Protein AF-A0A7L3MST8-F1 (afdb_monomer_lite)

Organism: NCBI:txid2585811

pLDDT: mean 76.34, std 22.89, range [28.06, 96.81]

Structure (mmCIF, N/CA/C/O backbone):
data_AF-A0A7L3MST8-F1
#
_entry.id   AF-A0A7L3MST8-F1
#
loop_
_atom_site.group_PDB
_atom_site.id
_atom_site.type_symbol
_atom_site.label_atom_id
_atom_site.label_alt_id
_atom_site.label_comp_id
_atom_site.label_asym_id
_atom_site.label_entity_id
_atom_site.label_seq_id
_atom_site.pdbx_PDB_ins_code
_atom_site.Cartn_x
_atom_site.Cartn_y
_atom_site.Cartn_z
_atom_site.occupancy
_atom_site.B_iso_or_equiv
_atom_site.auth_seq_id
_atom_site.auth_comp_id
_atom_site.auth_asym_id
_atom_site.auth_atom_id
_atom_site.pdbx_PDB_model_num
ATOM 1 N N . MET A 1 1 ? -6.046 -41.200 9.189 1.00 34.59 1 MET A N 1
ATOM 2 C CA . MET A 1 1 ? -7.489 -41.522 9.255 1.00 34.59 1 MET A CA 1
ATOM 3 C C . MET A 1 1 ? -8.234 -40.296 8.733 1.00 34.59 1 MET A C 1
ATOM 5 O O . MET A 1 1 ? -8.554 -39.418 9.510 1.00 34.59 1 MET A O 1
ATOM 9 N N . SER A 1 2 ? -8.209 -39.983 7.437 1.00 32.88 2 SER A N 1
ATOM 10 C CA . SER A 1 2 ? -8.877 -40.636 6.295 1.00 32.88 2 SER A CA 1
ATOM 11 C C . SER A 1 2 ? -10.387 -40.736 6.460 1.00 32.88 2 SER A C 1
ATOM 13 O O . SER A 1 2 ? -10.855 -41.737 6.981 1.00 32.88 2 SER A O 1
ATOM 15 N N . LEU A 1 3 ? -11.118 -39.753 5.928 1.00 33.91 3 LEU A N 1
ATOM 16 C CA . LEU A 1 3 ? -12.427 -39.974 5.316 1.00 33.91 3 LEU A CA 1
ATOM 17 C C . LEU A 1 3 ? -12.522 -39.117 4.048 1.00 33.91 3 LEU A C 1
ATOM 19 O O . LEU A 1 3 ? -12.806 -37.924 4.075 1.00 33.91 3 LEU A O 1
ATOM 23 N N . TRP A 1 4 ? -12.191 -39.768 2.935 1.00 29.06 4 TRP A N 1
ATOM 24 C CA . TRP A 1 4 ? -12.524 -39.358 1.580 1.00 29.06 4 TRP A CA 1
ATOM 25 C C . TRP A 1 4 ? -14.029 -39.532 1.361 1.00 29.06 4 TRP A C 1
ATOM 27 O O . TRP A 1 4 ? -14.579 -40.583 1.686 1.00 29.06 4 TRP A O 1
ATOM 37 N N . VAL A 1 5 ? -14.678 -38.544 0.748 1.00 42.34 5 VAL A N 1
ATOM 38 C CA . VAL A 1 5 ? -16.014 -38.714 0.171 1.00 42.34 5 VAL A CA 1
ATOM 39 C C . VAL A 1 5 ? -15.853 -38.861 -1.338 1.00 42.34 5 VAL A C 1
ATOM 41 O O . VAL A 1 5 ? -15.545 -37.911 -2.051 1.00 42.34 5 VAL A O 1
ATOM 44 N N . SER A 1 6 ? -16.039 -40.091 -1.806 1.00 34.06 6 SER A N 1
ATOM 45 C CA . SER A 1 6 ? -16.172 -40.470 -3.212 1.00 34.06 6 SER A CA 1
ATOM 46 C C . SER A 1 6 ? -17.649 -40.668 -3.545 1.00 34.06 6 SER A C 1
ATOM 48 O O . SER A 1 6 ? -18.337 -41.345 -2.791 1.00 34.06 6 SER A O 1
ATOM 50 N N . ARG A 1 7 ? -18.121 -40.136 -4.678 1.00 35.06 7 ARG A N 1
ATOM 51 C CA . ARG A 1 7 ? -19.298 -40.560 -5.481 1.00 35.06 7 ARG A CA 1
ATOM 52 C C . ARG A 1 7 ? -19.352 -39.606 -6.689 1.00 35.06 7 ARG A C 1
ATOM 54 O O . ARG A 1 7 ? -19.190 -38.415 -6.494 1.00 35.06 7 ARG A O 1
ATOM 61 N N . LEU A 1 8 ? -19.569 -39.981 -7.945 1.00 35.28 8 LEU A N 1
ATOM 62 C CA . LEU A 1 8 ? -20.004 -41.217 -8.588 1.00 35.28 8 LEU A CA 1
ATOM 63 C C . LEU A 1 8 ? -19.564 -41.133 -10.057 1.00 35.28 8 LEU A C 1
ATOM 65 O O . LEU A 1 8 ? -19.901 -40.167 -10.739 1.00 35.28 8 LEU A O 1
ATOM 69 N N . GLY A 1 9 ? -18.876 -42.161 -10.551 1.00 28.06 9 GLY A N 1
ATOM 70 C CA . GLY A 1 9 ? -18.800 -42.426 -11.984 1.00 28.06 9 GLY A CA 1
ATOM 71 C C . GLY A 1 9 ? -20.143 -42.958 -12.485 1.00 28.06 9 GLY A C 1
ATOM 72 O O . GLY A 1 9 ? -20.787 -43.759 -11.804 1.00 28.06 9 GLY A O 1
ATOM 73 N N . ARG A 1 10 ? -20.567 -42.525 -13.676 1.00 34.16 10 ARG A N 1
ATOM 74 C CA . ARG A 1 10 ? -21.565 -43.253 -14.466 1.00 34.16 10 ARG A CA 1
ATOM 75 C C . ARG A 1 10 ? -20.862 -44.019 -15.571 1.00 34.16 10 ARG A C 1
ATOM 77 O O . ARG A 1 10 ? -20.015 -43.485 -16.280 1.00 34.16 10 ARG A O 1
ATOM 84 N N . ALA A 1 11 ? -21.229 -45.290 -15.619 1.00 32.72 11 ALA A N 1
ATOM 85 C CA . ALA A 1 11 ? -20.726 -46.325 -16.487 1.00 32.72 11 ALA A CA 1
ATOM 86 C C . ALA A 1 11 ? -21.117 -46.121 -17.957 1.00 32.72 11 ALA A C 1
ATOM 88 O O . ALA A 1 11 ? -22.117 -45.484 -18.286 1.00 32.72 11 ALA A O 1
ATOM 89 N N . ALA A 1 12 ? -20.287 -46.730 -18.796 1.00 34.59 12 ALA A N 1
ATOM 90 C CA . ALA A 1 12 ? -20.419 -46.915 -20.228 1.00 34.59 12 ALA A CA 1
ATOM 91 C C . ALA A 1 12 ? -21.554 -47.876 -20.621 1.00 34.59 12 ALA A C 1
ATOM 93 O O . ALA A 1 12 ? -21.888 -48.772 -19.849 1.00 34.59 12 ALA A O 1
ATOM 94 N N . ALA A 1 13 ? -22.035 -47.748 -21.864 1.00 34.72 13 ALA A N 1
ATOM 95 C CA . ALA A 1 13 ? -22.485 -48.839 -22.747 1.00 34.72 13 ALA A CA 1
ATOM 96 C C . ALA A 1 13 ? -22.617 -48.291 -24.204 1.00 34.72 13 ALA A C 1
ATOM 98 O O . ALA A 1 13 ? -22.564 -47.075 -24.375 1.00 34.72 13 ALA A O 1
ATOM 99 N N . PRO A 1 14 ? -22.736 -49.115 -25.267 1.00 42.81 14 PRO A N 1
ATOM 100 C CA . PRO A 1 14 ? -21.585 -49.615 -26.023 1.00 42.81 14 PRO A CA 1
ATOM 101 C C . PRO A 1 14 ? -21.661 -49.394 -27.558 1.00 42.81 14 PRO A C 1
ATOM 103 O O . PRO A 1 14 ? -22.712 -49.126 -28.122 1.00 42.81 14 PRO A O 1
ATOM 106 N N . TRP A 1 15 ? -20.493 -49.537 -28.195 1.00 31.75 15 TRP A N 1
ATOM 107 C CA . TRP A 1 15 ? -20.176 -50.127 -29.511 1.00 31.75 15 TRP A CA 1
ATOM 108 C C . TRP A 1 15 ? -21.178 -50.014 -30.679 1.00 31.75 15 TRP A C 1
ATOM 110 O O . TRP A 1 15 ? -22.228 -50.647 -30.696 1.00 31.75 15 TRP A O 1
ATOM 120 N N . GLY A 1 16 ? -20.709 -49.376 -31.755 1.00 29.92 16 GLY A N 1
ATOM 121 C CA . GLY A 1 16 ? -21.172 -49.571 -33.130 1.00 29.92 16 GLY A CA 1
ATOM 122 C C . GLY A 1 16 ? -20.071 -49.132 -34.097 1.00 29.92 16 GLY A C 1
ATOM 123 O O . GLY A 1 16 ? -19.777 -47.947 -34.204 1.00 29.92 16 GLY A O 1
ATOM 124 N N . GLN A 1 17 ? -19.408 -50.095 -34.735 1.00 33.72 17 GLN A N 1
ATOM 125 C CA . GLN A 1 17 ? -18.382 -49.901 -35.765 1.00 33.72 17 GLN A CA 1
ATOM 126 C C . GLN A 1 17 ? -18.990 -50.254 -37.138 1.00 33.72 17 GLN A C 1
ATOM 128 O O . GLN A 1 17 ? -19.973 -50.990 -37.173 1.00 33.72 17 GLN A O 1
ATOM 133 N N . TRP A 1 18 ? -18.321 -49.828 -38.224 1.00 29.97 18 TRP A N 1
ATOM 134 C CA . TRP A 1 18 ? -18.654 -49.923 -39.670 1.00 29.97 18 TRP A CA 1
ATOM 135 C C . TRP A 1 18 ? -19.343 -48.645 -40.184 1.00 29.97 18 TRP A C 1
ATOM 137 O O . TRP A 1 18 ? -20.221 -48.117 -39.524 1.00 29.97 18 TRP A O 1
ATOM 147 N N . GLY A 1 19 ? -19.006 -48.033 -41.319 1.00 29.31 19 GLY A N 1
ATOM 148 C CA . GLY A 1 19 ? -18.145 -48.379 -42.445 1.00 29.31 19 GLY A CA 1
ATOM 149 C C . GLY A 1 19 ? -18.035 -47.161 -43.384 1.00 29.31 19 GLY A C 1
ATOM 150 O O . GLY A 1 19 ? -18.631 -46.115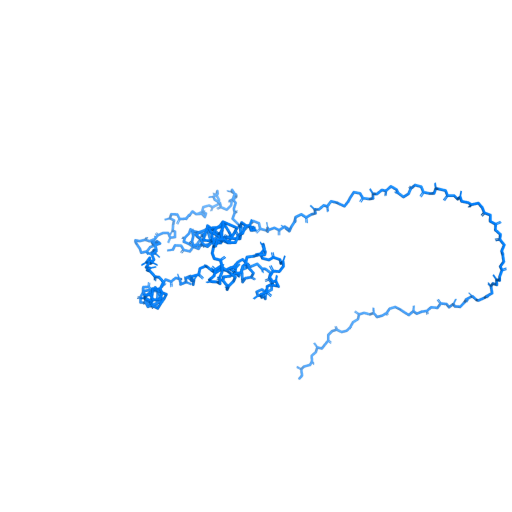 -43.146 1.00 29.31 19 GLY A O 1
ATOM 151 N N . SER A 1 20 ? -17.219 -47.296 -44.422 1.00 33.97 20 SER A N 1
ATOM 152 C CA . SER A 1 20 ? -16.764 -46.276 -45.374 1.00 33.97 20 SER A CA 1
ATOM 153 C C . SER A 1 20 ? -17.825 -45.615 -46.276 1.00 33.97 20 SER A C 1
ATOM 155 O O . SER A 1 20 ? -18.814 -46.245 -46.635 1.00 33.97 20 SER A O 1
ATOM 157 N N . SER A 1 21 ? -17.423 -44.456 -46.828 1.00 31.62 21 SER A N 1
ATOM 158 C CA . SER A 1 21 ? -17.682 -43.917 -48.186 1.00 31.62 21 SER A CA 1
ATOM 159 C C . SER A 1 21 ? -18.796 -42.876 -48.413 1.00 31.62 21 SER A C 1
ATOM 161 O O . SER A 1 21 ? -19.960 -43.099 -48.112 1.00 31.62 21 SER A O 1
ATOM 163 N N . GLY A 1 22 ? -18.410 -41.785 -49.094 1.00 28.62 22 GLY A N 1
ATOM 164 C CA . GLY A 1 22 ? -19.230 -41.129 -50.125 1.00 28.62 22 GLY A CA 1
ATOM 165 C C . GLY A 1 22 ? -19.850 -39.764 -49.781 1.00 28.62 22 GLY A C 1
ATOM 166 O O . GLY A 1 22 ? -20.258 -39.571 -48.646 1.00 28.62 22 GLY A O 1
ATOM 167 N N . PRO A 1 23 ? -19.909 -38.801 -50.730 1.00 45.59 23 PRO A N 1
ATOM 168 C CA . PRO A 1 23 ? -19.970 -37.363 -50.451 1.00 45.59 23 PRO A CA 1
ATOM 169 C C . PRO A 1 23 ? -21.388 -36.781 -50.553 1.00 45.59 23 PRO A C 1
ATOM 171 O O . PRO A 1 23 ? -22.190 -37.235 -51.365 1.00 45.59 23 PRO A O 1
ATOM 174 N N . GLY A 1 24 ? -21.680 -35.701 -49.825 1.00 29.06 24 GLY A N 1
ATOM 175 C CA . GLY A 1 24 ? -22.869 -34.905 -50.133 1.00 29.06 24 GLY A CA 1
ATOM 176 C C . GLY A 1 24 ? -23.330 -33.945 -49.046 1.00 29.06 24 GLY A C 1
ATOM 177 O O . GLY A 1 24 ? -23.644 -34.352 -47.935 1.00 29.06 24 GLY A O 1
ATOM 178 N N . SER A 1 25 ? -23.464 -32.685 -49.455 1.00 33.94 25 SER A N 1
ATOM 179 C CA . SER A 1 25 ? -24.346 -31.664 -48.882 1.00 33.94 25 SER A CA 1
ATOM 180 C C . SER A 1 25 ? -23.913 -31.016 -47.568 1.00 33.94 25 SER A C 1
ATOM 182 O O . SER A 1 25 ? -24.303 -31.389 -46.465 1.00 33.94 25 SER A O 1
ATOM 184 N N . ALA A 1 26 ? -23.171 -29.922 -47.746 1.00 38.72 26 ALA A N 1
ATOM 185 C CA . ALA A 1 26 ? -23.027 -28.846 -46.782 1.00 38.72 26 ALA A CA 1
ATOM 186 C C . ALA A 1 26 ? -24.407 -28.298 -46.372 1.00 38.72 26 ALA A C 1
ATOM 188 O O . ALA A 1 26 ? -25.033 -27.534 -47.105 1.00 38.72 26 ALA A O 1
ATOM 189 N N . ALA A 1 27 ? -24.861 -28.662 -45.175 1.00 38.72 27 ALA A N 1
ATOM 190 C CA . ALA A 1 27 ? -25.854 -27.889 -44.448 1.00 38.72 27 ALA A CA 1
ATOM 191 C C . ALA A 1 27 ? -25.104 -26.827 -43.632 1.00 38.72 27 ALA A C 1
ATOM 193 O O . ALA A 1 27 ? -24.487 -27.126 -42.609 1.00 38.72 27 ALA A O 1
ATOM 194 N N . LEU A 1 28 ? -25.128 -25.584 -44.118 1.00 39.56 28 LEU A N 1
ATOM 195 C CA . LEU A 1 28 ? -24.734 -24.387 -43.374 1.00 39.56 28 LEU A CA 1
ATOM 196 C C . LEU A 1 28 ? -25.706 -24.192 -42.201 1.00 39.56 28 LEU A C 1
ATOM 198 O O . LEU A 1 28 ? -26.656 -23.417 -42.271 1.00 39.56 28 LEU A O 1
ATOM 202 N N . GLY A 1 29 ? -25.480 -24.928 -41.115 1.00 35.50 29 GLY A N 1
ATOM 203 C CA . GLY A 1 29 ? -26.054 -24.614 -39.817 1.00 35.50 29 GLY A CA 1
ATOM 204 C C . GLY A 1 29 ? -25.347 -23.380 -39.277 1.00 35.50 29 GLY A C 1
ATOM 205 O O . GLY A 1 29 ? -24.223 -23.472 -38.789 1.00 35.50 29 GLY A O 1
ATOM 206 N N . SER A 1 30 ? -25.984 -22.218 -39.398 1.00 38.84 30 SER A N 1
ATOM 207 C CA . SER A 1 30 ? -25.549 -20.989 -38.744 1.00 38.84 30 SER A CA 1
ATOM 208 C C . SER A 1 30 ? -25.565 -21.202 -37.229 1.00 38.84 30 SER A C 1
ATOM 2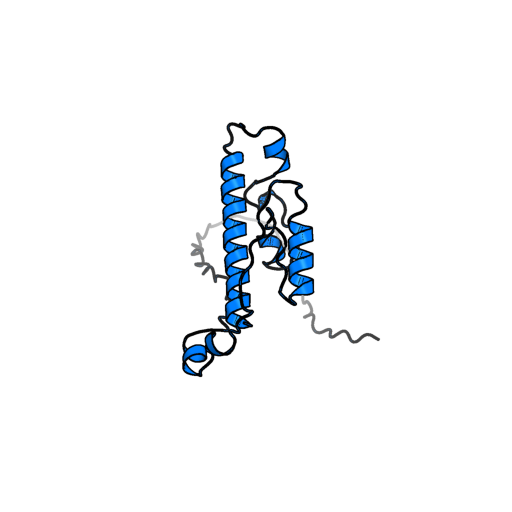10 O O . SER A 1 30 ? -26.602 -21.063 -36.577 1.00 38.84 30 SER A O 1
ATOM 212 N N . VAL A 1 31 ? -24.415 -21.572 -36.666 1.00 46.47 31 VAL A N 1
ATOM 213 C CA . VAL A 1 31 ? -24.186 -21.542 -35.224 1.00 46.47 31 VAL A CA 1
ATOM 214 C C . VAL A 1 31 ? -24.223 -20.072 -34.826 1.00 46.47 31 VAL A C 1
ATOM 216 O O . VAL A 1 31 ? -23.259 -19.338 -35.035 1.00 46.47 31 VAL A O 1
ATOM 219 N N . LEU A 1 32 ? -25.370 -19.620 -34.319 1.00 48.81 32 LEU A N 1
ATOM 220 C CA . LEU A 1 32 ? -25.483 -18.310 -33.693 1.00 48.81 32 LEU A CA 1
ATOM 221 C C . LEU A 1 32 ? -24.427 -18.251 -32.579 1.00 48.81 32 LEU A C 1
ATOM 223 O O . LEU A 1 32 ? -24.423 -19.139 -31.719 1.00 48.81 32 LEU A O 1
ATOM 227 N N . PRO A 1 33 ? -23.509 -17.268 -32.583 1.00 50.12 33 PRO A N 1
ATOM 228 C CA . PRO A 1 33 ? -22.524 -17.151 -31.525 1.00 50.12 33 PRO A CA 1
ATOM 229 C C . PRO A 1 33 ? -23.284 -16.862 -30.234 1.00 50.12 33 PRO A C 1
ATOM 231 O O . PRO A 1 33 ? -23.859 -15.788 -30.063 1.00 50.12 33 PRO A O 1
ATOM 234 N N . GLY A 1 34 ? -23.340 -17.861 -29.351 1.00 49.16 34 GLY A N 1
ATOM 235 C CA . GLY A 1 34 ? -23.928 -17.713 -28.030 1.00 49.16 34 GLY A CA 1
ATOM 236 C C . GLY A 1 34 ? -23.270 -16.524 -27.349 1.00 49.16 34 GLY A C 1
ATOM 237 O O . GLY A 1 34 ? -22.062 -16.541 -27.108 1.00 49.16 34 GLY A O 1
ATOM 238 N N . ALA A 1 35 ? -24.056 -15.479 -27.093 1.00 55.66 35 ALA A N 1
ATOM 239 C CA . ALA A 1 35 ? -23.621 -14.317 -26.344 1.00 55.66 35 ALA A CA 1
ATOM 240 C C . ALA A 1 35 ? -23.129 -14.803 -24.977 1.00 55.66 35 ALA A C 1
ATOM 242 O O . ALA A 1 35 ? -23.911 -15.159 -24.095 1.00 55.66 35 ALA A O 1
ATOM 243 N N . ARG A 1 36 ? -21.807 -14.890 -24.828 1.00 52.59 36 ARG A N 1
ATOM 244 C CA . ARG A 1 36 ? -21.168 -15.201 -23.558 1.00 52.59 36 ARG A CA 1
ATOM 245 C C . ARG A 1 36 ? -21.321 -13.948 -22.715 1.00 52.59 36 ARG A C 1
ATOM 247 O O . ARG A 1 36 ? -20.601 -12.973 -22.908 1.00 52.59 36 ARG A O 1
ATOM 254 N N . ILE A 1 37 ? -22.308 -13.947 -21.825 1.00 58.41 37 ILE A N 1
ATOM 255 C CA . ILE A 1 37 ? -22.387 -12.931 -20.783 1.00 58.41 37 ILE A CA 1
ATOM 256 C C . ILE A 1 37 ? -21.102 -13.093 -19.975 1.00 58.41 37 ILE A C 1
ATOM 258 O O . ILE A 1 37 ? -20.905 -14.104 -19.300 1.00 58.41 37 ILE A O 1
ATOM 262 N N . HIS A 1 38 ? -20.191 -12.133 -20.112 1.00 51.28 38 HIS A N 1
ATOM 263 C CA . HIS A 1 38 ? -19.058 -12.000 -19.214 1.00 51.28 38 HIS A CA 1
ATOM 264 C C . HIS A 1 38 ? -19.634 -11.636 -17.848 1.00 51.28 38 HIS A C 1
ATOM 266 O O . HIS A 1 38 ? -19.840 -10.466 -17.539 1.00 51.28 38 HIS A O 1
ATOM 272 N N . THR A 1 39 ? -19.963 -12.646 -17.047 1.00 49.69 39 THR A N 1
ATOM 273 C CA . THR A 1 39 ? -20.244 -12.449 -15.631 1.00 49.69 39 THR A CA 1
ATOM 274 C C . THR A 1 39 ? -18.926 -12.004 -15.009 1.00 49.69 39 THR A C 1
ATOM 276 O O . THR A 1 39 ? -17.994 -12.802 -14.886 1.00 49.69 39 THR A O 1
ATOM 279 N N . SER A 1 40 ? -18.805 -10.713 -14.697 1.00 56.31 40 SER A N 1
ATOM 280 C CA . SER A 1 40 ? -17.744 -10.215 -13.822 1.00 56.31 40 SER A CA 1
ATOM 281 C C . SER A 1 40 ? -17.715 -11.066 -12.553 1.00 56.31 40 SER A C 1
ATOM 283 O O . SER A 1 40 ? -18.767 -11.545 -12.127 1.00 56.31 40 SER A O 1
ATOM 285 N N . SER A 1 41 ? -16.547 -11.258 -11.936 1.00 50.84 41 SER A N 1
ATOM 286 C CA . SER A 1 41 ? -16.485 -11.912 -10.626 1.00 50.84 41 SER A CA 1
ATOM 287 C C . SER A 1 41 ? -17.449 -11.198 -9.678 1.00 50.84 41 SER A C 1
ATOM 289 O O . SER A 1 41 ? -17.264 -10.007 -9.421 1.00 50.84 41 SER A O 1
ATOM 291 N N . GLU A 1 42 ? -18.489 -11.885 -9.202 1.00 54.00 42 GLU A N 1
ATOM 292 C CA . GLU A 1 42 ? -19.385 -11.334 -8.188 1.00 54.00 42 GLU A CA 1
ATOM 293 C C . GLU A 1 42 ? -18.572 -11.092 -6.915 1.00 54.00 42 GLU A C 1
ATOM 295 O O . GLU A 1 42 ? -18.340 -11.995 -6.111 1.00 54.00 42 GLU A O 1
ATOM 300 N N . GLN A 1 43 ? -18.102 -9.861 -6.723 1.00 59.66 43 GLN A N 1
ATOM 301 C CA . GLN A 1 43 ? -17.667 -9.430 -5.408 1.00 59.66 43 GLN A CA 1
ATOM 302 C C . GLN A 1 43 ? -18.925 -9.239 -4.567 1.00 59.66 43 GLN A C 1
ATOM 304 O O . GLN A 1 43 ? -19.719 -8.323 -4.786 1.00 59.66 43 GLN A O 1
ATOM 309 N N . ARG A 1 44 ? -19.135 -10.148 -3.614 1.00 63.41 44 ARG A N 1
ATOM 310 C CA . ARG A 1 44 ? -20.241 -10.064 -2.664 1.00 63.41 44 ARG A CA 1
ATOM 311 C C . ARG A 1 44 ? -20.030 -8.841 -1.771 1.00 63.41 44 ARG A C 1
ATOM 313 O O . ARG A 1 44 ? -19.247 -8.899 -0.827 1.00 63.41 44 ARG A O 1
ATOM 320 N N . LEU A 1 45 ? -20.735 -7.748 -2.065 1.00 69.38 45 LEU A N 1
ATOM 321 C CA . LEU A 1 45 ? -20.773 -6.548 -1.226 1.00 69.38 45 LEU A CA 1
ATOM 322 C C . LEU A 1 45 ? -21.273 -6.923 0.175 1.00 69.38 45 LEU A C 1
ATOM 324 O O . LEU A 1 45 ? -22.454 -7.210 0.366 1.00 69.38 45 LEU A O 1
ATOM 328 N N . GLN A 1 46 ? -20.359 -6.959 1.147 1.00 78.75 46 GLN A N 1
ATOM 329 C CA . GLN A 1 46 ? -20.706 -7.217 2.548 1.00 78.75 46 GLN A CA 1
ATOM 330 C C . GLN A 1 46 ? -21.255 -5.965 3.233 1.00 78.75 46 GLN A C 1
ATOM 332 O O . GLN A 1 46 ? -22.160 -6.059 4.057 1.00 78.75 46 GLN A O 1
ATOM 337 N N . TYR A 1 47 ? -20.751 -4.793 2.846 1.00 84.81 47 TYR A N 1
ATOM 338 C CA . TYR A 1 47 ? 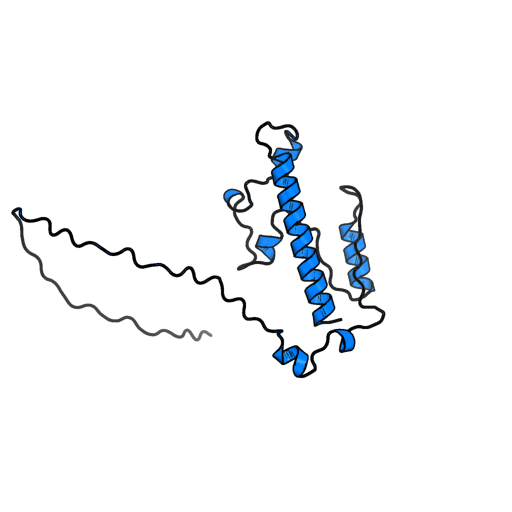-21.222 -3.503 3.326 1.00 84.81 47 TYR A CA 1
ATOM 339 C C . TYR A 1 47 ? -21.961 -2.758 2.210 1.00 84.81 47 TYR A C 1
ATOM 341 O O . TYR A 1 47 ? -21.519 -2.719 1.063 1.00 84.81 47 TYR A O 1
ATOM 349 N N . GLY A 1 48 ? -23.101 -2.162 2.549 1.00 87.81 48 GLY A N 1
ATOM 350 C CA . GLY A 1 48 ? -23.956 -1.441 1.612 1.00 87.81 48 GLY A CA 1
ATOM 351 C C . GLY A 1 48 ? -24.980 -0.575 2.339 1.00 87.81 48 GLY A C 1
ATOM 352 O O . GLY A 1 48 ? -24.938 -0.431 3.561 1.00 87.81 48 GLY A O 1
ATOM 353 N N . TRP A 1 49 ? -25.934 -0.014 1.594 1.00 87.75 49 TRP A N 1
ATOM 354 C CA . TRP A 1 49 ? -26.918 0.924 2.148 1.00 87.75 49 TRP A CA 1
ATOM 355 C C . TRP A 1 49 ? -27.731 0.335 3.312 1.00 87.75 49 TRP A C 1
ATOM 357 O O . TRP A 1 49 ? -27.953 1.012 4.312 1.00 87.75 49 TRP A O 1
ATOM 367 N N . LEU A 1 50 ? -28.109 -0.945 3.227 1.00 87.81 50 LEU A N 1
ATOM 368 C CA . LEU A 1 50 ? -28.836 -1.627 4.302 1.00 87.81 50 LEU A CA 1
ATOM 369 C C . LEU A 1 50 ? -28.005 -1.732 5.588 1.00 87.81 50 LEU A C 1
ATOM 371 O O . LEU A 1 50 ? -28.519 -1.414 6.654 1.00 87.81 50 LEU A O 1
ATOM 375 N N . ALA A 1 51 ? -26.726 -2.112 5.501 1.00 88.44 51 ALA A N 1
ATOM 376 C CA . ALA A 1 51 ? -25.837 -2.182 6.666 1.00 88.44 51 ALA A CA 1
ATOM 377 C C . ALA A 1 51 ? -25.672 -0.802 7.329 1.00 88.44 51 ALA A C 1
ATOM 379 O O . ALA A 1 51 ? -25.776 -0.671 8.551 1.00 88.44 51 ALA A O 1
ATOM 380 N N . TYR A 1 52 ? -25.529 0.247 6.512 1.00 88.88 52 TYR A N 1
ATOM 381 C CA . TYR A 1 52 ? -25.470 1.628 6.987 1.00 88.88 52 TYR A CA 1
ATOM 382 C C . TYR A 1 52 ? -26.758 2.062 7.707 1.00 88.88 52 TYR A C 1
ATOM 384 O O . TYR A 1 52 ? -26.701 2.622 8.806 1.00 88.88 52 TYR A O 1
ATOM 392 N N . MET A 1 53 ? -27.925 1.771 7.120 1.00 90.31 53 MET A N 1
ATOM 393 C CA . MET A 1 53 ? -29.235 2.082 7.707 1.00 90.31 53 MET A CA 1
ATOM 394 C C . MET A 1 53 ? -29.498 1.305 9.000 1.00 90.31 53 MET A C 1
ATOM 396 O O . MET A 1 53 ? -30.049 1.865 9.946 1.00 90.31 53 MET A O 1
ATOM 400 N N . LEU A 1 54 ? -29.043 0.051 9.076 1.00 89.75 54 LEU A N 1
ATOM 401 C CA . LEU A 1 54 ? -29.102 -0.787 10.280 1.00 89.75 54 LEU A CA 1
ATOM 402 C C . LEU A 1 54 ? -28.105 -0.351 11.369 1.00 89.75 54 LEU A C 1
ATOM 404 O O . LEU A 1 54 ? -28.075 -0.921 12.458 1.00 89.75 54 LEU A O 1
ATOM 408 N N . GLY A 1 55 ? -27.327 0.705 11.117 1.00 87.19 55 GLY A N 1
ATOM 409 C CA . GLY A 1 55 ? -26.535 1.387 12.130 1.00 87.19 55 GLY A CA 1
ATOM 410 C C . GLY A 1 55 ? -25.070 0.970 12.183 1.00 87.19 55 GLY A C 1
ATOM 411 O O . GLY A 1 55 ? -24.380 1.390 13.122 1.00 87.19 55 GLY A O 1
ATOM 412 N N . GLU A 1 56 ? -24.577 0.207 11.205 1.00 86.12 56 GLU A N 1
ATOM 413 C CA . GLU A 1 56 ? -23.145 0.005 11.013 1.00 86.12 56 GLU A CA 1
ATOM 414 C C . GLU A 1 56 ? -22.533 1.295 10.451 1.00 86.12 56 GLU A C 1
ATOM 416 O O . GLU A 1 56 ? -22.617 1.600 9.264 1.00 86.12 56 GLU A O 1
ATOM 421 N N . ARG A 1 57 ? -21.961 2.108 11.344 1.00 86.50 57 ARG A N 1
ATOM 422 C CA . ARG A 1 57 ? -21.304 3.373 11.003 1.00 86.50 57 ARG A CA 1
ATOM 423 C C . ARG A 1 57 ? -19.836 3.290 11.376 1.00 86.50 57 ARG A C 1
ATOM 425 O O . ARG A 1 57 ? -19.524 2.945 12.515 1.00 86.50 57 ARG A O 1
ATOM 432 N N . ALA A 1 58 ? -18.959 3.703 10.464 1.00 84.12 58 ALA A N 1
ATOM 433 C CA . ALA A 1 58 ? -17.522 3.756 10.723 1.00 84.12 58 ALA A CA 1
ATOM 434 C C . ALA A 1 58 ? -17.198 4.609 11.965 1.00 84.12 58 ALA A C 1
ATOM 436 O O . ALA A 1 58 ? -16.365 4.229 12.780 1.00 84.12 58 ALA A O 1
ATOM 437 N N . SER A 1 59 ? -17.940 5.702 12.193 1.00 85.19 59 SER A N 1
ATOM 438 C CA . SER A 1 59 ? -17.759 6.592 13.352 1.00 85.19 59 SER A CA 1
ATOM 439 C C . SER A 1 59 ? -17.890 5.905 14.716 1.00 85.19 59 SER A C 1
ATOM 441 O O . SER A 1 59 ? -17.395 6.438 15.697 1.00 85.19 59 SER A O 1
ATOM 443 N N . LYS A 1 60 ? -18.570 4.752 14.802 1.00 89.25 60 LYS A N 1
ATOM 444 C CA . LYS A 1 60 ? -18.672 3.973 16.048 1.00 89.25 60 LYS A CA 1
ATOM 445 C C . LYS A 1 60 ? -17.409 3.159 16.342 1.00 89.25 60 LYS A C 1
ATOM 447 O O . LYS A 1 60 ? -17.199 2.786 17.488 1.00 89.25 60 LYS A O 1
ATOM 452 N N . LYS A 1 61 ? -16.632 2.839 15.304 1.00 88.56 61 LYS A N 1
ATOM 453 C CA . LYS A 1 61 ? -15.415 2.021 15.377 1.00 88.56 61 LYS A CA 1
ATOM 454 C C . LYS A 1 61 ? -14.158 2.891 15.494 1.00 88.56 61 LYS A C 1
ATOM 456 O O . LYS A 1 61 ? -13.180 2.465 16.090 1.00 88.56 61 LYS A O 1
ATOM 461 N N . PHE A 1 62 ? -14.211 4.122 14.979 1.00 90.62 62 PHE A N 1
ATOM 462 C CA . PHE A 1 62 ? -13.115 5.085 15.073 1.00 90.62 62 PHE A CA 1
ATOM 463 C C . PHE A 1 62 ? -12.754 5.443 16.519 1.00 90.62 62 PHE A C 1
ATOM 465 O O . PHE A 1 62 ? -13.605 5.821 17.324 1.00 90.62 62 PHE A O 1
ATOM 472 N N . THR A 1 63 ? -11.456 5.410 16.799 1.00 90.38 63 THR A N 1
ATOM 473 C CA . THR A 1 63 ? -10.829 5.884 18.034 1.00 90.38 63 THR A CA 1
ATOM 474 C C . THR A 1 63 ? -9.829 7.002 17.720 1.00 90.38 63 THR A C 1
ATOM 476 O O . THR A 1 63 ? -9.558 7.309 16.559 1.00 90.38 63 THR A O 1
ATOM 479 N N . GLU A 1 64 ? -9.234 7.619 18.744 1.00 89.50 64 GLU A N 1
ATOM 480 C CA . GLU A 1 64 ? -8.184 8.633 18.551 1.00 89.50 64 GLU A CA 1
ATOM 481 C C . GLU A 1 64 ? -6.919 8.066 17.870 1.00 89.50 64 GLU A C 1
ATOM 483 O O . GLU A 1 64 ? -6.160 8.800 17.228 1.00 89.50 64 GLU A O 1
ATOM 488 N N . TYR A 1 65 ? -6.707 6.752 17.974 1.00 90.69 65 TYR A N 1
ATOM 489 C CA . TYR A 1 65 ? -5.542 6.046 17.434 1.00 90.69 65 TYR A CA 1
ATOM 490 C C . TYR A 1 65 ? -5.753 5.508 16.013 1.00 90.69 65 TYR A C 1
ATOM 492 O O . TYR A 1 65 ? -4.803 5.047 15.382 1.00 90.69 65 TYR A O 1
ATOM 500 N N . SER A 1 66 ? -6.971 5.622 15.485 1.00 92.31 66 SER A N 1
ATOM 501 C CA . SER A 1 66 ? -7.363 5.206 14.138 1.00 92.31 66 SER A CA 1
ATOM 502 C C . SER A 1 66 ? -6.820 6.181 13.086 1.00 92.31 66 SER A C 1
ATOM 504 O O . SER A 1 66 ? -7.545 7.014 12.536 1.00 92.31 66 SER A O 1
ATOM 506 N N . LYS A 1 67 ? -5.510 6.122 12.831 1.00 93.75 67 LYS A N 1
ATOM 507 C CA . LYS A 1 67 ? -4.795 7.010 11.902 1.00 93.75 67 LYS A CA 1
ATOM 508 C C . LYS A 1 67 ? -4.002 6.203 10.884 1.00 93.75 67 LYS A C 1
ATOM 510 O O . LYS A 1 67 ? -3.465 5.148 11.193 1.00 93.75 67 LYS A O 1
ATOM 515 N N . VAL A 1 68 ? -3.882 6.722 9.668 1.00 94.50 68 VAL A N 1
ATOM 516 C CA . VAL A 1 68 ? -3.005 6.134 8.650 1.00 94.50 68 VAL A CA 1
ATOM 517 C C . VAL A 1 68 ? -1.638 6.803 8.745 1.00 94.50 68 VAL A C 1
ATOM 519 O O . VAL A 1 68 ? -1.536 8.024 8.637 1.00 94.50 68 VAL A O 1
ATOM 522 N N . PHE A 1 69 ? -0.589 6.005 8.936 1.00 95.00 69 PHE A N 1
ATOM 523 C CA . PHE A 1 69 ? 0.794 6.474 8.909 1.00 95.00 69 PHE A CA 1
ATOM 524 C C . PHE A 1 69 ? 1.469 6.030 7.614 1.00 95.00 69 PHE A C 1
ATOM 526 O O . PHE A 1 69 ? 1.596 4.834 7.355 1.00 95.00 69 PHE A O 1
ATOM 533 N N . THR A 1 70 ? 1.955 6.993 6.833 1.00 95.19 70 THR A N 1
ATOM 534 C CA . THR A 1 70 ? 2.760 6.728 5.636 1.00 95.19 70 THR A CA 1
ATOM 535 C C . THR A 1 70 ? 4.223 7.005 5.951 1.00 95.19 70 THR A C 1
ATOM 537 O O . THR A 1 70 ? 4.578 8.114 6.348 1.00 95.19 70 THR A O 1
ATOM 540 N N . VAL A 1 71 ? 5.079 5.996 5.789 1.00 94.31 71 VAL A N 1
ATOM 541 C CA . VAL A 1 71 ? 6.524 6.124 6.011 1.00 94.31 71 VAL A CA 1
ATOM 542 C C . VAL A 1 71 ? 7.224 6.258 4.665 1.00 94.31 71 VAL A C 1
ATOM 544 O O . VAL A 1 71 ? 7.411 5.278 3.946 1.00 94.31 71 VAL A O 1
ATOM 547 N N . GLU A 1 72 ? 7.632 7.481 4.348 1.00 93.31 72 GLU A N 1
ATOM 548 C CA . GLU A 1 72 ? 8.362 7.808 3.124 1.00 93.31 72 GLU A CA 1
ATOM 549 C C . GLU A 1 72 ? 9.881 7.786 3.340 1.00 93.31 72 GLU A C 1
ATOM 551 O O . GLU A 1 72 ? 10.386 8.004 4.443 1.00 93.31 72 GLU A O 1
ATOM 556 N N . GLY A 1 73 ? 10.629 7.514 2.271 1.00 92.12 73 GLY A N 1
ATOM 557 C CA . GLY A 1 73 ? 12.089 7.506 2.310 1.00 92.12 73 GLY A CA 1
ATOM 558 C C . GLY A 1 73 ? 12.724 7.063 0.997 1.00 92.12 73 GLY A C 1
ATOM 559 O O . GLY A 1 73 ? 12.083 6.410 0.172 1.00 92.12 73 GLY A O 1
ATOM 560 N N . ASN A 1 74 ? 14.003 7.401 0.818 1.00 92.75 74 ASN A N 1
ATOM 561 C CA . ASN A 1 74 ? 14.761 7.013 -0.370 1.00 92.75 74 ASN A CA 1
ATOM 562 C C . ASN A 1 74 ? 14.949 5.482 -0.450 1.00 92.75 74 ASN A C 1
ATOM 564 O O . ASN A 1 74 ? 14.742 4.738 0.521 1.00 92.75 74 ASN A O 1
ATOM 568 N N . LEU A 1 75 ? 15.351 4.999 -1.627 1.00 87.19 75 LEU A N 1
ATOM 569 C CA . LEU A 1 75 ? 15.690 3.598 -1.834 1.00 87.19 75 LEU A CA 1
ATOM 570 C C . LEU A 1 75 ? 16.804 3.186 -0.856 1.00 87.19 75 LEU A C 1
ATOM 572 O O . LEU A 1 75 ? 17.754 3.931 -0.620 1.00 87.19 75 LEU A O 1
ATOM 576 N N . SER A 1 76 ? 16.660 2.009 -0.248 1.00 86.06 76 SER A N 1
ATOM 577 C CA . SER A 1 76 ? 17.604 1.450 0.735 1.00 86.06 76 SER A CA 1
ATOM 578 C C . SER A 1 76 ? 17.742 2.197 2.074 1.00 86.06 76 SER A C 1
ATOM 580 O O . SER A 1 76 ? 18.568 1.807 2.893 1.00 86.06 76 SER A O 1
ATOM 582 N N . SER A 1 77 ? 16.891 3.181 2.395 1.00 91.38 77 SER A N 1
ATOM 583 C CA . SER A 1 77 ? 16.907 3.859 3.710 1.00 91.38 77 SER A CA 1
ATOM 584 C C . SER A 1 77 ? 16.333 3.028 4.875 1.00 91.38 77 SER A C 1
ATOM 586 O O . SER A 1 77 ? 16.223 3.518 5.994 1.00 91.38 77 SER A O 1
ATOM 588 N N . GLY A 1 78 ? 15.922 1.776 4.641 1.00 90.88 78 GLY A N 1
ATOM 589 C CA . GLY A 1 78 ? 15.374 0.904 5.689 1.00 90.88 78 GLY A CA 1
ATOM 590 C C . GLY A 1 78 ? 13.950 1.251 6.147 1.00 90.88 78 GLY A C 1
ATOM 591 O O . GLY A 1 78 ? 13.500 0.732 7.170 1.00 90.88 78 GLY A O 1
ATOM 592 N N . LYS A 1 79 ? 13.223 2.075 5.379 1.00 94.12 79 LYS A N 1
ATOM 593 C CA . LYS A 1 79 ? 11.868 2.567 5.690 1.00 94.12 79 LYS A CA 1
ATOM 594 C C . LYS A 1 79 ? 10.862 1.466 6.053 1.00 94.12 79 LYS A C 1
ATOM 596 O O . LYS A 1 79 ? 10.134 1.607 7.030 1.00 94.12 79 LYS A O 1
ATOM 601 N N . GLY A 1 80 ? 10.897 0.326 5.357 1.00 92.25 80 GLY A N 1
ATOM 602 C CA . GLY A 1 80 ? 10.011 -0.809 5.648 1.00 92.25 80 GLY A CA 1
ATOM 603 C C . GLY A 1 80 ? 10.213 -1.396 7.051 1.00 92.25 80 GLY A C 1
ATOM 604 O O . GLY A 1 80 ? 9.245 -1.673 7.750 1.00 92.25 80 GLY A O 1
ATOM 605 N N . LYS A 1 81 ? 11.465 -1.494 7.525 1.00 94.44 81 LYS A N 1
ATOM 606 C CA . LYS A 1 81 ? 11.763 -1.988 8.883 1.00 94.44 81 LYS A CA 1
ATOM 607 C C . LYS A 1 81 ? 11.278 -1.018 9.959 1.00 94.44 81 LYS A C 1
ATOM 609 O O . LYS A 1 81 ? 10.861 -1.449 11.030 1.00 94.44 81 LYS A O 1
ATOM 614 N N . LEU A 1 82 ? 11.360 0.287 9.696 1.00 95.00 82 LEU A N 1
ATOM 615 C CA . LEU A 1 82 ? 10.834 1.307 10.602 1.00 95.00 82 LEU A CA 1
ATOM 616 C C . LEU A 1 82 ? 9.304 1.230 10.672 1.00 95.00 82 LEU A C 1
ATOM 618 O O . LEU A 1 82 ? 8.757 1.177 11.769 1.00 95.00 82 LEU A O 1
ATOM 622 N N . ALA A 1 83 ? 8.636 1.162 9.519 1.00 95.44 83 ALA A N 1
ATOM 623 C CA . ALA A 1 83 ? 7.184 1.039 9.430 1.00 95.44 83 ALA A CA 1
ATOM 624 C C . ALA A 1 83 ? 6.666 -0.213 10.155 1.00 95.44 83 ALA A C 1
ATOM 626 O O . ALA A 1 83 ? 5.718 -0.120 10.931 1.00 95.44 83 ALA A O 1
ATOM 627 N N . GLN A 1 84 ? 7.343 -1.353 9.991 1.00 95.94 84 GLN A N 1
ATOM 628 C CA . GLN A 1 84 ? 7.007 -2.583 10.707 1.00 95.94 84 GLN A CA 1
ATOM 629 C C . GLN A 1 84 ? 7.110 -2.407 12.230 1.00 95.94 84 GLN A C 1
ATOM 631 O O . GLN A 1 84 ? 6.176 -2.736 12.954 1.00 95.94 84 GLN A O 1
ATOM 636 N N . LYS A 1 85 ? 8.205 -1.819 12.729 1.00 96.81 85 LYS A N 1
ATOM 637 C CA . LYS A 1 85 ? 8.380 -1.566 14.170 1.00 96.81 85 LYS A CA 1
ATOM 638 C C . LYS A 1 85 ? 7.333 -0.607 14.736 1.00 96.81 85 LYS A C 1
ATOM 640 O O . LYS A 1 85 ? 6.932 -0.761 15.885 1.00 96.81 85 LYS A O 1
ATOM 645 N N . ILE A 1 86 ? 6.930 0.406 13.967 1.00 95.56 86 ILE A N 1
ATOM 646 C CA . ILE A 1 86 ? 5.871 1.342 14.370 1.00 95.56 86 ILE A CA 1
ATOM 647 C C . ILE A 1 86 ? 4.542 0.594 14.479 1.00 95.56 86 ILE A C 1
ATOM 649 O O . ILE A 1 86 ? 3.870 0.711 15.500 1.00 95.56 86 ILE A O 1
ATOM 653 N N . ALA A 1 87 ? 4.206 -0.215 13.473 1.00 95.38 87 ALA A N 1
ATOM 654 C CA . ALA A 1 87 ? 2.987 -1.012 13.466 1.00 95.38 87 ALA A CA 1
ATOM 655 C C . ALA A 1 87 ? 2.935 -1.994 14.648 1.00 95.38 87 ALA A C 1
ATOM 657 O O . ALA A 1 87 ? 1.941 -2.030 15.365 1.00 95.38 87 ALA A O 1
ATOM 658 N N . GLU A 1 88 ? 4.029 -2.708 14.926 1.00 96.31 88 GLU A N 1
ATOM 659 C CA . GLU A 1 88 ? 4.130 -3.630 16.067 1.00 96.31 88 GLU A CA 1
ATOM 660 C C . GLU A 1 88 ? 3.980 -2.912 17.417 1.00 96.31 88 GLU A C 1
ATOM 662 O O . GLU A 1 88 ? 3.277 -3.396 18.300 1.00 96.31 88 GLU A O 1
ATOM 667 N N . LYS A 1 89 ? 4.603 -1.738 17.584 1.00 96.56 89 LYS A N 1
ATOM 668 C CA . LYS A 1 89 ? 4.527 -0.970 18.838 1.00 96.56 89 LYS A CA 1
ATOM 669 C C . LYS A 1 89 ? 3.164 -0.332 19.083 1.00 96.56 89 LYS A C 1
ATOM 671 O O . LYS A 1 89 ? 2.766 -0.205 20.236 1.00 96.56 89 LYS A O 1
ATOM 676 N N . LEU A 1 90 ? 2.489 0.110 18.024 1.00 94.31 90 LEU A N 1
ATOM 677 C CA . LEU A 1 90 ? 1.181 0.763 18.108 1.00 94.31 90 LEU A CA 1
ATOM 678 C C . LEU A 1 90 ? 0.012 -0.223 17.957 1.00 94.31 90 LEU A C 1
ATOM 680 O O . LEU A 1 90 ? -1.137 0.189 18.065 1.00 94.31 90 LEU A O 1
ATOM 684 N N . GLY A 1 91 ? 0.285 -1.509 17.709 1.00 93.62 91 GLY A N 1
ATOM 685 C CA . GLY A 1 91 ? -0.746 -2.527 17.488 1.00 93.62 91 GLY A CA 1
ATOM 686 C C . GLY A 1 91 ? -1.533 -2.328 16.189 1.00 93.62 91 GLY A C 1
ATOM 687 O O . GLY A 1 91 ? -2.702 -2.690 16.116 1.00 93.62 91 GLY A O 1
ATOM 688 N N . MET A 1 92 ? -0.913 -1.727 15.173 1.00 94.44 92 MET A N 1
ATOM 689 C CA . MET A 1 92 ? -1.555 -1.384 13.904 1.00 94.44 92 MET A CA 1
ATOM 690 C C . MET A 1 92 ? -1.283 -2.443 12.838 1.00 94.44 92 MET A C 1
ATOM 692 O O . MET A 1 92 ? -0.270 -3.145 12.872 1.00 94.44 92 MET A O 1
ATOM 696 N N . LYS A 1 93 ? -2.151 -2.520 11.827 1.00 94.44 93 LYS A N 1
ATOM 697 C CA . LYS A 1 93 ? -1.908 -3.374 10.663 1.00 94.44 93 LYS A CA 1
ATOM 698 C C . LYS A 1 93 ? -0.758 -2.823 9.822 1.00 94.44 93 LYS A C 1
ATOM 700 O O . LYS A 1 93 ? -0.810 -1.699 9.327 1.00 94.44 93 LYS A O 1
ATOM 705 N N . TYR A 1 94 ? 0.269 -3.645 9.630 1.00 95.69 94 TYR A N 1
ATOM 706 C CA . TYR A 1 94 ? 1.381 -3.341 8.739 1.00 95.69 94 TYR A CA 1
ATOM 707 C C . TYR A 1 94 ? 1.033 -3.702 7.290 1.00 95.69 94 TYR A C 1
ATOM 709 O O . TYR A 1 94 ? 0.663 -4.840 7.000 1.00 95.69 94 TYR A O 1
ATOM 717 N N . PHE A 1 95 ? 1.209 -2.743 6.382 1.00 94.06 95 PHE A N 1
ATOM 718 C CA . PHE A 1 95 ? 1.135 -2.961 4.941 1.00 94.06 95 PHE A CA 1
ATOM 719 C C . PHE A 1 95 ? 2.556 -2.900 4.347 1.00 94.06 95 PHE A C 1
ATOM 721 O O . PHE A 1 95 ? 3.230 -1.879 4.503 1.00 94.06 95 PHE A O 1
ATOM 728 N N . PRO A 1 96 ? 3.048 -3.975 3.701 1.00 92.44 96 PRO A N 1
ATOM 729 C CA . PRO A 1 96 ? 4.381 -3.990 3.098 1.00 92.44 96 PRO A CA 1
ATOM 730 C C . PRO A 1 96 ? 4.432 -3.106 1.847 1.00 92.44 96 PRO A C 1
ATOM 732 O O . PRO A 1 96 ? 3.415 -2.923 1.198 1.00 92.44 96 PRO A O 1
ATOM 735 N N . GLU A 1 97 ? 5.607 -2.604 1.460 1.00 90.31 97 GLU A N 1
ATOM 736 C CA . GLU A 1 97 ? 5.764 -1.763 0.259 1.00 90.31 97 GLU A CA 1
ATOM 737 C C . GLU A 1 97 ? 5.121 -2.405 -0.990 1.00 90.31 97 GLU A C 1
ATOM 739 O O . GLU A 1 97 ? 5.372 -3.575 -1.299 1.00 90.31 97 GLU A O 1
ATOM 744 N N . ALA A 1 98 ? 4.269 -1.640 -1.686 1.00 89.88 98 ALA A N 1
ATOM 745 C CA . ALA A 1 98 ? 3.629 -2.077 -2.921 1.00 89.88 98 ALA A CA 1
ATOM 746 C C . ALA A 1 98 ? 4.676 -2.273 -4.027 1.00 89.88 98 ALA A C 1
ATOM 748 O O . ALA A 1 98 ? 5.294 -1.316 -4.503 1.00 89.88 98 ALA A O 1
ATOM 749 N N . ASP A 1 99 ? 4.858 -3.525 -4.433 1.00 87.94 99 ASP A N 1
ATOM 750 C CA . ASP A 1 99 ? 5.704 -3.922 -5.553 1.00 87.94 99 ASP A CA 1
ATOM 751 C C . ASP A 1 99 ? 4.862 -4.155 -6.819 1.00 87.94 99 ASP A C 1
ATOM 753 O O . ASP A 1 99 ? 3.659 -3.888 -6.859 1.00 87.94 99 ASP A O 1
ATOM 757 N N . ILE A 1 100 ? 5.501 -4.660 -7.874 1.00 89.19 100 ILE A N 1
ATOM 758 C CA . ILE A 1 100 ? 4.853 -4.995 -9.151 1.00 89.19 100 ILE A CA 1
ATOM 759 C C . ILE A 1 100 ? 3.774 -6.079 -8.964 1.00 89.19 100 ILE A C 1
ATOM 761 O O . ILE A 1 100 ? 2.772 -6.058 -9.676 1.00 89.19 100 ILE A O 1
ATOM 765 N N . HIS A 1 101 ? 3.945 -6.957 -7.973 1.00 88.75 101 HIS A N 1
ATOM 766 C CA . HIS A 1 101 ? 3.102 -8.118 -7.686 1.00 88.75 101 HIS A CA 1
ATOM 767 C C . HIS A 1 101 ? 2.132 -7.892 -6.517 1.00 88.75 101 HIS A C 1
ATOM 769 O O . HIS A 1 101 ? 1.630 -8.849 -5.924 1.00 88.75 101 HIS A O 1
ATOM 775 N N . TYR A 1 102 ? 1.883 -6.641 -6.123 1.00 88.81 102 TYR A N 1
ATOM 776 C CA . TYR A 1 102 ? 0.981 -6.343 -5.012 1.00 88.81 102 TYR A CA 1
ATOM 777 C C . TYR A 1 102 ? -0.421 -6.900 -5.290 1.00 88.81 102 TYR A C 1
ATOM 779 O O . TYR A 1 102 ? -0.990 -7.612 -4.464 1.00 88.81 102 TYR A O 1
ATOM 787 N N . GLN A 1 103 ? -0.924 -6.658 -6.502 1.00 86.19 103 GLN A N 1
ATOM 788 C CA . GLN A 1 103 ? -2.223 -7.143 -6.950 1.00 86.19 103 GLN A CA 1
ATOM 789 C C . GLN A 1 103 ? -2.309 -8.678 -6.945 1.00 86.19 103 GLN A C 1
ATOM 791 O O . GLN A 1 103 ? -3.309 -9.212 -6.471 1.00 86.19 103 GLN A O 1
ATOM 796 N N . ASP A 1 104 ? -1.259 -9.381 -7.384 1.00 87.06 104 ASP A N 1
ATOM 797 C CA . ASP A 1 104 ? -1.191 -10.854 -7.397 1.00 87.06 104 ASP A CA 1
ATOM 798 C C . ASP A 1 104 ? -1.293 -11.455 -5.990 1.00 87.06 104 ASP A C 1
ATOM 800 O O . ASP A 1 104 ? -1.853 -12.531 -5.793 1.00 87.06 104 ASP A O 1
ATOM 804 N N . ARG A 1 105 ? -0.734 -10.760 -4.991 1.00 86.88 105 ARG A N 1
ATOM 805 C CA . ARG A 1 105 ? -0.737 -11.217 -3.595 1.00 86.88 105 ARG A CA 1
ATOM 806 C C . ARG A 1 105 ? -2.096 -11.052 -2.922 1.00 86.88 105 ARG A C 1
ATOM 808 O O . ARG A 1 105 ? -2.391 -11.783 -1.982 1.00 86.88 105 ARG A O 1
ATOM 815 N N . ILE A 1 106 ? -2.898 -10.097 -3.383 1.00 84.06 106 ILE A N 1
ATOM 816 C CA . ILE A 1 106 ? -4.201 -9.768 -2.787 1.00 84.06 106 ILE A CA 1
ATOM 817 C C . ILE A 1 106 ? -5.348 -10.409 -3.556 1.00 84.06 106 ILE A C 1
ATOM 819 O O . ILE A 1 106 ? -6.378 -10.742 -2.974 1.00 84.06 106 ILE A O 1
ATOM 823 N N . SER A 1 107 ? -5.167 -10.614 -4.857 1.00 77.69 107 SER A N 1
ATOM 824 C CA . SER A 1 107 ? -6.183 -11.181 -5.733 1.00 77.69 107 SER A CA 1
ATOM 825 C C . SER A 1 107 ? -5.963 -12.681 -5.937 1.00 77.69 107 SER A C 1
ATOM 827 O O . SER A 1 107 ? -4.890 -13.120 -6.340 1.00 77.69 107 SER A O 1
ATOM 829 N N . GLY A 1 108 ? -7.011 -13.481 -5.734 1.00 77.88 108 GLY A N 1
ATOM 830 C CA . GLY A 1 108 ? -7.010 -14.909 -6.072 1.00 77.88 108 GLY A CA 1
ATOM 831 C C . GLY A 1 108 ? -6.202 -15.781 -5.106 1.00 77.88 108 GLY A C 1
ATOM 832 O O . GLY A 1 108 ? -6.384 -15.705 -3.895 1.00 77.88 108 GLY A O 1
ATOM 833 N N . ASP A 1 109 ? -5.337 -16.640 -5.656 1.00 82.12 109 ASP A N 1
ATOM 834 C CA . ASP A 1 109 ? -4.619 -17.692 -4.914 1.00 82.12 109 ASP A CA 1
ATOM 835 C C . ASP A 1 109 ? -3.360 -17.193 -4.173 1.00 82.12 109 ASP A C 1
ATOM 837 O O . ASP A 1 109 ? -2.641 -17.993 -3.570 1.00 82.12 109 ASP A O 1
ATOM 841 N N . GLY A 1 110 ? -3.027 -15.900 -4.276 1.00 80.00 110 GLY A N 1
ATOM 842 C CA . GLY A 1 110 ? -1.814 -15.310 -3.692 1.00 80.00 110 GLY A CA 1
ATOM 843 C C . GLY A 1 110 ? -0.502 -15.762 -4.349 1.00 80.00 110 GLY A C 1
ATOM 844 O O . GLY A 1 110 ? 0.584 -15.500 -3.828 1.00 80.00 110 GLY A O 1
ATOM 845 N N . LYS A 1 111 ? -0.578 -16.470 -5.482 1.00 86.19 111 LYS A N 1
ATOM 846 C CA . LYS A 1 111 ? 0.583 -16.899 -6.271 1.00 86.19 111 LYS A CA 1
ATOM 847 C C . LYS A 1 111 ? 0.999 -15.786 -7.226 1.00 86.19 111 LYS A C 1
ATOM 849 O O . LYS A 1 111 ? 0.155 -15.214 -7.906 1.00 86.19 111 LYS A O 1
ATOM 854 N N . LEU A 1 112 ? 2.306 -15.547 -7.320 1.00 85.62 112 LEU A N 1
ATOM 855 C CA . LEU A 1 112 ? 2.875 -14.575 -8.253 1.00 85.62 112 LEU A CA 1
ATOM 856 C C . LEU A 1 112 ? 2.539 -14.972 -9.692 1.00 85.62 112 LEU A C 1
ATOM 858 O O . LEU A 1 112 ? 2.812 -16.104 -10.110 1.00 85.62 112 LEU A O 1
ATOM 862 N N . LEU A 1 113 ? 1.945 -14.045 -10.441 1.00 84.69 113 LEU A N 1
ATOM 863 C CA . LEU A 1 113 ? 1.664 -14.270 -11.847 1.00 84.69 113 LEU A CA 1
ATOM 864 C C . LEU A 1 113 ? 2.946 -14.089 -12.671 1.00 84.69 113 LEU A C 1
ATOM 866 O O . LEU A 1 113 ? 3.802 -13.271 -12.330 1.00 84.69 113 LEU A O 1
ATOM 870 N N . PRO A 1 114 ? 3.091 -14.835 -13.780 1.00 83.88 114 PRO A N 1
ATOM 871 C CA . PRO A 1 114 ? 4.168 -14.597 -14.731 1.00 83.88 114 PRO A CA 1
ATOM 872 C C . PRO A 1 114 ? 4.160 -13.154 -15.258 1.00 83.88 114 PRO A C 1
ATOM 874 O O . PRO A 1 114 ? 3.096 -12.632 -15.585 1.00 83.88 114 PRO A O 1
ATOM 877 N N . ASP A 1 115 ? 5.338 -12.565 -15.476 1.00 79.56 115 ASP A N 1
ATOM 878 C CA . ASP A 1 115 ? 5.536 -11.156 -15.881 1.00 79.56 115 ASP A CA 1
ATOM 879 C C . ASP A 1 115 ? 4.710 -10.697 -17.091 1.00 79.56 115 ASP A C 1
ATOM 881 O O . ASP A 1 115 ? 4.337 -9.527 -17.205 1.00 79.56 115 ASP A O 1
ATOM 885 N N . LYS A 1 116 ? 4.380 -11.626 -17.995 1.00 82.50 116 LYS A N 1
ATOM 886 C CA . LYS A 1 116 ? 3.515 -11.366 -19.157 1.00 82.50 116 LYS A CA 1
ATOM 887 C C . LYS A 1 116 ? 2.105 -10.896 -18.777 1.00 82.50 116 LYS A C 1
ATOM 889 O O . LYS A 1 116 ? 1.436 -10.285 -19.602 1.00 82.50 116 LYS A O 1
ATOM 894 N N . PHE A 1 117 ? 1.652 -11.192 -17.560 1.00 80.94 117 PHE A N 1
ATOM 895 C CA . PHE A 1 117 ? 0.351 -10.777 -17.036 1.00 80.94 117 PHE A CA 1
ATOM 896 C C . PHE A 1 117 ? 0.431 -9.512 -16.168 1.00 80.94 117 PHE A C 1
ATOM 898 O O . PHE A 1 117 ? -0.589 -8.862 -15.969 1.00 80.94 117 PHE A O 1
ATOM 905 N N . ASN A 1 118 ? 1.635 -9.091 -15.7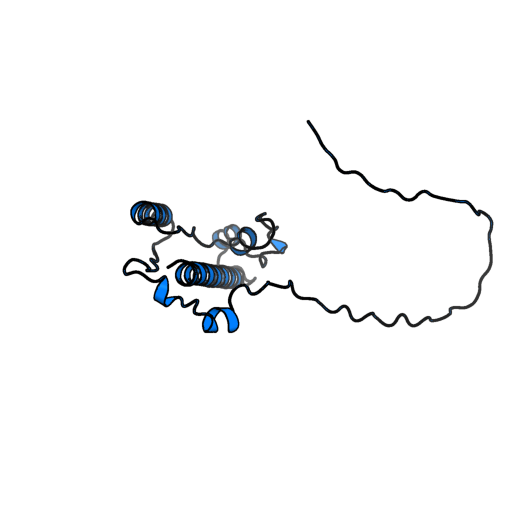66 1.00 75.19 118 ASN A N 1
ATOM 906 C CA . ASN A 1 118 ? 1.871 -7.920 -14.911 1.00 75.19 118 ASN A CA 1
ATOM 907 C C . ASN A 1 118 ? 2.255 -6.676 -15.725 1.00 75.19 118 ASN A C 1
ATOM 909 O O . ASN A 1 118 ? 3.176 -5.930 -15.393 1.00 75.19 118 ASN A O 1
ATOM 913 N N . GLY A 1 119 ? 1.581 -6.492 -16.865 1.00 69.69 119 GLY A N 1
ATOM 914 C CA . GLY A 1 119 ? 1.761 -5.324 -17.731 1.00 69.69 119 GLY A CA 1
ATOM 915 C C . GLY A 1 119 ? 3.122 -5.234 -18.435 1.00 69.69 119 GLY A C 1
ATOM 916 O O . GLY A 1 119 ? 3.474 -4.161 -18.927 1.00 69.69 119 GLY A O 1
ATOM 917 N N . PHE A 1 120 ? 3.899 -6.327 -18.502 1.00 76.25 120 PHE A N 1
ATOM 918 C CA . PHE A 1 120 ? 5.272 -6.339 -19.037 1.00 76.25 120 PHE A CA 1
ATOM 919 C C . PHE A 1 120 ? 6.187 -5.303 -18.360 1.00 76.25 120 PHE A C 1
ATOM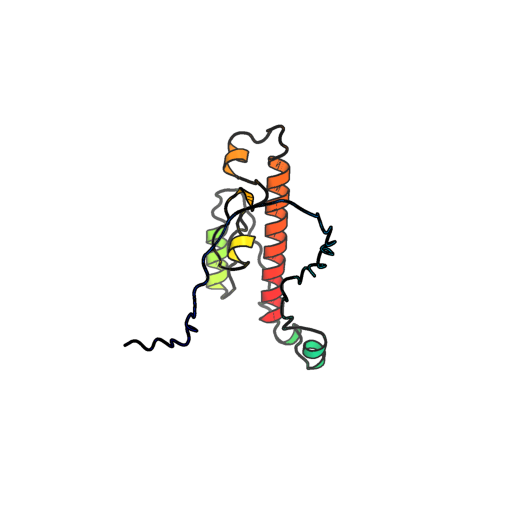 921 O O . PHE A 1 120 ? 7.029 -4.661 -19.006 1.00 76.25 120 PHE A O 1
ATOM 928 N N . CYS A 1 121 ? 5.980 -5.100 -17.061 1.00 79.75 121 CYS A N 1
ATOM 929 C CA . CYS A 1 121 ? 6.767 -4.221 -16.213 1.00 79.75 121 CYS A CA 1
ATOM 930 C C . CYS A 1 121 ? 7.784 -5.065 -15.444 1.00 79.75 121 CYS A C 1
ATOM 932 O O . CYS A 1 121 ? 7.412 -5.998 -14.745 1.00 79.75 121 CYS A O 1
ATOM 934 N N . ASN A 1 122 ? 9.068 -4.733 -15.567 1.00 85.81 122 ASN A N 1
ATOM 935 C CA . ASN A 1 122 ? 10.149 -5.424 -14.859 1.00 85.81 122 ASN A CA 1
ATOM 936 C C . ASN A 1 122 ? 11.157 -4.389 -14.362 1.00 85.81 122 ASN A C 1
ATOM 938 O O . ASN A 1 122 ? 11.717 -3.643 -15.162 1.00 85.81 122 ASN A O 1
ATOM 942 N N . LEU A 1 123 ? 11.398 -4.364 -13.056 1.00 88.69 123 LEU A N 1
ATOM 943 C CA . LEU A 1 123 ? 12.322 -3.431 -12.426 1.00 88.69 123 LEU A CA 1
ATOM 944 C C . LEU A 1 123 ? 13.777 -3.619 -12.902 1.00 88.69 123 LEU A C 1
ATOM 946 O O . LEU A 1 123 ? 14.490 -2.636 -13.083 1.00 88.69 123 LEU A O 1
ATOM 950 N N . GLU A 1 124 ? 14.204 -4.853 -13.180 1.00 89.69 124 GLU A N 1
ATOM 951 C CA . GLU A 1 124 ? 15.566 -5.160 -13.647 1.00 89.69 124 GLU A CA 1
ATOM 952 C C . GLU A 1 124 ? 15.860 -4.535 -15.015 1.00 89.69 124 GLU A C 1
ATOM 954 O O . GLU A 1 124 ? 16.931 -3.966 -15.242 1.00 89.69 124 GLU A O 1
ATOM 959 N N . LYS A 1 125 ? 14.872 -4.575 -15.918 1.00 89.19 125 LYS A N 1
ATOM 960 C CA . LYS A 1 125 ? 14.971 -3.930 -17.230 1.00 89.19 125 LYS A CA 1
ATOM 961 C C . LYS A 1 125 ? 15.130 -2.415 -17.094 1.00 89.19 125 LYS A C 1
ATOM 963 O O . LYS A 1 125 ? 15.966 -1.836 -17.779 1.00 89.19 125 LYS A O 1
ATOM 968 N N . PHE A 1 126 ? 14.382 -1.797 -16.177 1.00 91.19 126 PHE A N 1
ATOM 969 C CA . PHE A 1 126 ? 14.487 -0.361 -15.906 1.00 91.19 126 PHE A CA 1
ATOM 970 C C . PHE A 1 126 ? 15.865 0.027 -15.354 1.00 91.19 126 PHE A C 1
ATOM 972 O O . PHE A 1 126 ? 16.412 1.049 -15.756 1.00 91.19 126 PHE A O 1
ATOM 979 N N . TYR A 1 127 ? 16.457 -0.791 -14.478 1.00 91.62 127 TYR A N 1
ATOM 980 C CA . TYR A 1 127 ? 17.812 -0.532 -13.980 1.00 91.62 127 TYR A CA 1
ATOM 981 C C . TYR A 1 127 ? 18.897 -0.709 -15.043 1.00 91.62 127 TYR A C 1
ATOM 983 O O . TYR A 1 127 ? 19.926 -0.041 -14.969 1.00 91.62 127 TYR A O 1
ATOM 991 N N . THR A 1 128 ? 18.675 -1.588 -16.020 1.00 93.69 128 THR A N 1
ATOM 992 C CA . THR A 1 128 ? 19.638 -1.838 -17.099 1.00 93.69 128 THR A CA 1
ATOM 993 C C . THR A 1 128 ? 19.605 -0.727 -18.150 1.00 93.69 128 THR A C 1
ATOM 995 O O . THR A 1 128 ? 20.653 -0.223 -18.542 1.00 93.69 128 THR A O 1
ATOM 998 N N . ASP A 1 129 ? 18.411 -0.333 -18.598 1.00 92.50 129 ASP A N 1
ATOM 999 C CA . ASP A 1 129 ? 18.223 0.727 -19.592 1.00 92.50 129 ASP A CA 1
ATOM 1000 C C . ASP A 1 129 ? 16.973 1.572 -19.272 1.00 92.50 129 ASP A C 1
ATOM 1002 O O . ASP A 1 129 ? 15.875 1.298 -19.770 1.00 92.50 129 ASP A O 1
ATOM 1006 N N . PRO A 1 130 ? 17.114 2.634 -18.458 1.00 89.75 130 PRO A N 1
ATOM 1007 C CA . PRO A 1 130 ? 15.992 3.487 -18.070 1.00 89.75 130 PRO A CA 1
ATOM 1008 C C . PRO A 1 130 ? 15.505 4.405 -19.200 1.00 89.75 130 PRO A C 1
ATOM 1010 O O . PRO A 1 130 ? 14.484 5.078 -19.038 1.00 89.75 130 PRO A O 1
ATOM 1013 N N . ARG A 1 131 ? 16.220 4.487 -20.331 1.00 90.62 131 ARG A N 1
ATOM 1014 C CA . ARG A 1 131 ? 15.858 5.346 -21.471 1.00 90.62 131 ARG A CA 1
ATOM 1015 C C . ARG A 1 131 ? 15.485 4.535 -22.710 1.00 90.62 131 ARG A C 1
ATOM 1017 O O . ARG A 1 131 ? 15.522 5.059 -23.824 1.00 90.62 131 ARG A O 1
ATOM 1024 N N . SER A 1 132 ? 15.094 3.283 -22.496 1.00 87.50 132 SER A N 1
ATOM 1025 C CA . SER A 1 132 ? 14.683 2.388 -23.563 1.00 87.50 132 SER A CA 1
ATOM 1026 C C . SER A 1 132 ? 13.542 3.004 -24.397 1.00 87.50 132 SER A C 1
ATOM 1028 O O . SER A 1 132 ? 12.602 3.582 -23.836 1.00 87.50 132 SER A O 1
ATOM 1030 N N . PRO A 1 133 ? 13.590 2.906 -25.740 1.00 89.62 133 PRO A N 1
ATOM 1031 C CA . PRO A 1 133 ? 12.593 3.512 -26.628 1.00 89.62 133 PRO A CA 1
ATOM 1032 C C . PRO A 1 133 ? 11.220 2.825 -26.564 1.00 89.62 133 PRO A C 1
ATOM 1034 O O . PRO A 1 133 ? 10.264 3.296 -27.172 1.00 89.62 133 PRO A O 1
ATOM 1037 N N . ASP A 1 134 ? 11.102 1.718 -25.829 1.00 87.44 134 ASP A N 1
ATOM 1038 C CA . ASP A 1 134 ? 9.875 0.935 -25.667 1.00 87.44 134 ASP A CA 1
ATOM 1039 C C . ASP A 1 134 ? 8.875 1.535 -24.657 1.00 87.44 134 ASP A C 1
ATOM 1041 O O . ASP A 1 134 ? 7.820 0.946 -24.397 1.00 87.44 134 ASP A O 1
ATOM 1045 N N . GLY A 1 135 ? 9.213 2.683 -24.056 1.00 86.69 135 GLY A N 1
ATOM 1046 C CA . GLY A 1 135 ? 8.376 3.372 -23.073 1.00 86.69 135 GLY A CA 1
ATOM 1047 C C . GLY A 1 135 ? 8.226 2.616 -21.750 1.00 86.69 135 GLY A C 1
ATOM 1048 O O . GLY A 1 135 ? 7.298 2.895 -20.984 1.00 86.69 135 GLY A O 1
ATOM 1049 N N . HIS A 1 136 ? 9.111 1.656 -21.465 1.00 90.56 136 HIS A N 1
ATOM 1050 C CA . HIS A 1 136 ? 9.034 0.808 -20.275 1.00 90.56 136 HIS A CA 1
ATOM 1051 C C . HIS A 1 136 ? 9.054 1.606 -18.970 1.00 90.56 136 HIS A C 1
ATOM 1053 O O . HIS A 1 136 ? 8.242 1.327 -18.092 1.00 90.56 136 HIS A O 1
ATOM 1059 N N . SER A 1 137 ? 9.881 2.648 -18.872 1.00 91.50 137 SER A N 1
ATOM 1060 C CA . SER A 1 137 ? 10.004 3.481 -17.667 1.00 91.50 137 SER A CA 1
ATOM 1061 C C . SER A 1 137 ? 8.674 4.102 -17.241 1.00 91.50 137 SER A C 1
ATOM 1063 O O . SER A 1 137 ? 8.298 4.039 -16.071 1.00 91.50 137 SER A O 1
ATOM 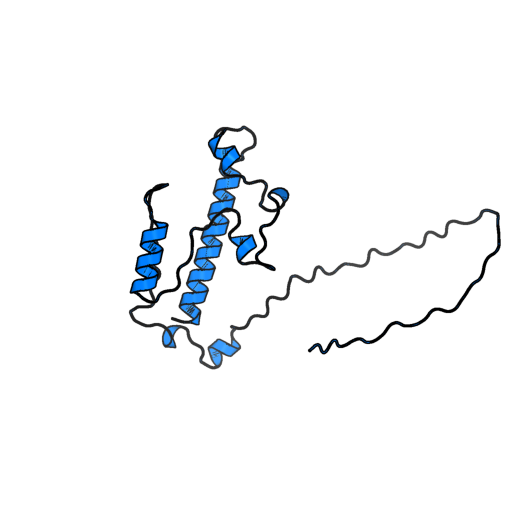1065 N N . TYR A 1 138 ? 7.916 4.641 -18.201 1.00 92.00 138 TYR A N 1
ATOM 1066 C CA . TYR A 1 138 ? 6.590 5.191 -17.927 1.00 92.00 138 TYR A CA 1
ATOM 1067 C C . TYR A 1 138 ? 5.592 4.090 -17.558 1.00 92.00 138 TYR A C 1
ATOM 1069 O O . TYR A 1 138 ? 4.835 4.238 -16.600 1.00 92.00 138 TYR A O 1
ATOM 1077 N N . ARG A 1 139 ? 5.617 2.960 -18.277 1.00 91.12 139 ARG A N 1
ATOM 1078 C CA . ARG A 1 139 ? 4.722 1.825 -18.012 1.00 91.12 139 ARG A CA 1
ATOM 1079 C C . ARG A 1 139 ? 4.932 1.261 -16.604 1.00 91.12 139 ARG A C 1
ATOM 1081 O O . ARG A 1 139 ? 3.962 1.044 -15.884 1.00 91.12 139 ARG A O 1
ATOM 1088 N N . LEU A 1 140 ? 6.189 1.110 -16.189 1.00 92.00 140 LEU A N 1
ATOM 1089 C CA . LEU A 1 140 ? 6.565 0.684 -14.846 1.00 92.00 140 LEU A CA 1
ATOM 1090 C C . LEU A 1 140 ? 6.081 1.682 -13.787 1.00 92.00 140 LEU A C 1
ATOM 1092 O O . LEU A 1 140 ? 5.491 1.274 -12.788 1.00 92.00 140 LEU A O 1
ATOM 1096 N N . GLN A 1 141 ? 6.289 2.982 -14.010 1.00 93.19 141 GLN A N 1
ATOM 1097 C CA . GLN A 1 141 ? 5.851 4.017 -13.076 1.00 93.19 141 GLN A CA 1
ATOM 1098 C C . GLN A 1 141 ? 4.324 4.044 -12.921 1.00 93.19 141 GLN A C 1
ATOM 1100 O O . GLN A 1 141 ? 3.828 4.100 -11.796 1.00 93.19 141 GLN A O 1
ATOM 1105 N N . ALA A 1 142 ? 3.581 3.961 -14.027 1.00 93.00 142 ALA A N 1
ATOM 1106 C CA . ALA A 1 142 ? 2.122 3.904 -14.012 1.00 93.00 142 ALA A CA 1
ATOM 1107 C C . ALA A 1 142 ? 1.606 2.644 -13.294 1.00 93.00 142 ALA A C 1
ATOM 1109 O O . ALA A 1 142 ? 0.666 2.728 -12.506 1.00 93.00 142 ALA A O 1
ATOM 1110 N N . TRP A 1 143 ? 2.258 1.497 -13.509 1.00 92.50 143 TRP A N 1
ATOM 1111 C CA . TRP A 1 143 ? 1.913 0.237 -12.847 1.00 92.50 143 TRP A CA 1
ATOM 1112 C C . TRP A 1 143 ? 2.111 0.304 -11.328 1.00 92.50 143 TRP A C 1
ATOM 1114 O O . TRP A 1 143 ? 1.191 0.021 -10.562 1.00 92.50 143 TRP A O 1
ATOM 1124 N N . ILE A 1 144 ? 3.286 0.755 -10.874 1.00 92.38 144 ILE A N 1
ATOM 1125 C CA . ILE A 1 144 ? 3.577 0.919 -9.441 1.00 92.38 144 ILE A CA 1
ATOM 1126 C C . ILE A 1 144 ? 2.629 1.947 -8.811 1.00 92.38 144 ILE A C 1
ATOM 1128 O O . ILE A 1 144 ? 2.168 1.747 -7.688 1.00 92.38 144 ILE A O 1
ATOM 1132 N N . PHE A 1 145 ? 2.311 3.033 -9.520 1.00 94.06 145 PHE A N 1
ATOM 1133 C CA . PHE A 1 145 ? 1.339 4.016 -9.049 1.00 94.06 145 PHE A CA 1
ATOM 1134 C C . PHE A 1 145 ? -0.045 3.388 -8.837 1.00 94.06 145 PHE A C 1
ATOM 1136 O O . PHE A 1 145 ? -0.628 3.567 -7.769 1.00 94.06 145 PHE A O 1
ATOM 1143 N N . GLY A 1 146 ? -0.531 2.590 -9.793 1.00 93.31 146 GLY A N 1
ATOM 1144 C CA . GLY A 1 146 ? -1.786 1.845 -9.655 1.00 93.31 146 GLY A CA 1
ATOM 1145 C C . GLY A 1 146 ? -1.793 0.921 -8.433 1.00 93.31 146 GLY A C 1
ATOM 1146 O O . GLY A 1 146 ? -2.730 0.961 -7.637 1.00 93.31 146 GLY A O 1
ATOM 1147 N N . ASN A 1 147 ? -0.709 0.173 -8.215 1.00 92.81 147 ASN A N 1
ATOM 1148 C CA . ASN A 1 147 ? -0.576 -0.704 -7.047 1.00 92.81 147 ASN A CA 1
ATOM 1149 C C . ASN A 1 147 ? -0.567 0.067 -5.719 1.00 92.81 147 ASN A C 1
ATOM 1151 O O . ASN A 1 147 ? -1.162 -0.386 -4.745 1.00 92.81 147 ASN A O 1
ATOM 1155 N N . ARG A 1 148 ? 0.057 1.251 -5.665 1.00 94.12 148 ARG A N 1
ATOM 1156 C CA . ARG A 1 148 ? 0.028 2.115 -4.470 1.00 94.12 148 ARG A CA 1
ATOM 1157 C C . ARG A 1 148 ? -1.366 2.666 -4.186 1.00 94.12 148 ARG A C 1
ATOM 1159 O O . ARG A 1 148 ? -1.757 2.746 -3.026 1.00 94.12 148 ARG A O 1
ATOM 1166 N N . VAL A 1 149 ? -2.119 3.028 -5.226 1.00 95.38 149 VAL A N 1
ATOM 1167 C CA . VAL A 1 149 ? -3.518 3.457 -5.080 1.00 95.38 149 VAL A CA 1
ATOM 1168 C C . VAL A 1 149 ? -4.373 2.309 -4.543 1.00 95.38 149 VAL A C 1
ATOM 1170 O O . VAL A 1 149 ? -5.144 2.524 -3.611 1.00 95.38 149 VAL A O 1
ATOM 1173 N N . LEU A 1 150 ? -4.193 1.093 -5.067 1.00 93.81 150 LEU A N 1
ATOM 1174 C CA . LEU A 1 150 ? -4.885 -0.098 -4.570 1.00 93.81 150 LEU A CA 1
ATOM 1175 C C . LEU A 1 150 ? -4.547 -0.367 -3.097 1.00 93.81 150 LEU A C 1
ATOM 1177 O O . LEU A 1 150 ? -5.444 -0.517 -2.277 1.00 93.81 150 LEU A O 1
ATOM 1181 N N . GLN A 1 151 ? -3.264 -0.314 -2.736 1.00 95.19 151 GLN A N 1
ATOM 1182 C CA . GLN A 1 151 ? -2.831 -0.468 -1.350 1.00 95.19 151 GLN A CA 1
ATOM 1183 C C . GLN A 1 151 ? -3.444 0.567 -0.409 1.00 95.19 151 GLN A C 1
ATOM 1185 O O . GLN A 1 151 ? -3.815 0.253 0.722 1.00 95.19 151 GLN A O 1
ATOM 1190 N N . TYR A 1 152 ? -3.540 1.812 -0.864 1.00 95.50 152 TYR A N 1
ATOM 1191 C CA . TYR A 1 152 ? -4.159 2.863 -0.079 1.00 95.50 152 TYR A CA 1
ATOM 1192 C C . TYR A 1 152 ? -5.663 2.621 0.103 1.00 95.50 152 TYR A C 1
ATOM 1194 O O . TYR A 1 152 ? -6.186 2.842 1.194 1.00 95.50 152 TYR A O 1
ATOM 1202 N N . ALA A 1 153 ? -6.347 2.108 -0.924 1.00 94.81 153 ALA A N 1
ATOM 1203 C CA . ALA A 1 153 ? -7.742 1.695 -0.819 1.00 94.81 153 ALA A CA 1
ATOM 1204 C C . ALA A 1 153 ? -7.924 0.567 0.215 1.00 94.81 153 ALA A C 1
ATOM 1206 O O . ALA A 1 153 ? -8.782 0.700 1.083 1.00 94.81 153 ALA A O 1
ATOM 1207 N N . ASP A 1 154 ? -7.066 -0.460 0.207 1.00 93.62 154 ASP A N 1
ATOM 1208 C CA . ASP A 1 154 ? -7.107 -1.555 1.194 1.00 93.62 154 ASP A CA 1
ATOM 1209 C C . ASP A 1 154 ? -6.843 -1.056 2.626 1.00 93.62 154 ASP A C 1
ATOM 1211 O O . ASP A 1 154 ? -7.437 -1.531 3.600 1.00 93.62 154 ASP A O 1
ATOM 1215 N N . ALA A 1 155 ? -5.932 -0.090 2.776 1.00 94.88 155 ALA A N 1
ATOM 1216 C CA . ALA A 1 155 ? -5.629 0.525 4.064 1.00 94.88 155 ALA A CA 1
ATOM 1217 C C . ALA A 1 155 ? -6.819 1.335 4.599 1.00 94.88 155 ALA A C 1
ATOM 1219 O O . ALA A 1 155 ? -7.141 1.242 5.785 1.00 94.88 155 ALA A O 1
ATOM 1220 N N . LEU A 1 156 ? -7.497 2.090 3.729 1.00 94.62 156 LEU A N 1
ATOM 1221 C CA . LEU A 1 156 ? -8.714 2.817 4.083 1.00 94.62 156 LEU A CA 1
ATOM 1222 C C . LEU A 1 156 ? -9.881 1.877 4.380 1.00 94.62 156 LEU A C 1
ATOM 1224 O O . LEU A 1 156 ? -10.613 2.118 5.335 1.00 94.62 156 LEU A O 1
ATOM 1228 N N . GLU A 1 157 ? -10.051 0.804 3.609 1.00 93.06 157 GLU A N 1
ATOM 1229 C CA . GLU A 1 157 ? -11.067 -0.213 3.880 1.00 93.06 157 GLU A CA 1
ATOM 1230 C C . GLU A 1 157 ? -10.846 -0.835 5.260 1.00 93.06 157 GLU A C 1
ATOM 1232 O O . GLU A 1 157 ? -11.785 -0.940 6.051 1.00 93.06 157 GLU A O 1
ATOM 1237 N N . HIS A 1 158 ? -9.601 -1.184 5.592 1.00 93.44 158 HIS A N 1
ATOM 1238 C CA . HIS A 1 158 ? -9.270 -1.698 6.914 1.00 93.44 158 HIS A CA 1
ATOM 1239 C C . HIS A 1 158 ? -9.615 -0.685 8.013 1.00 93.44 158 HIS A C 1
ATOM 1241 O O . HIS A 1 158 ? -10.404 -1.000 8.895 1.00 93.44 158 HIS A O 1
ATOM 1247 N N . LEU A 1 159 ? -9.134 0.555 7.898 1.00 93.94 159 LEU A N 1
ATOM 1248 C CA . LEU A 1 159 ? -9.409 1.628 8.860 1.00 93.94 159 LEU A CA 1
ATOM 1249 C C . LEU A 1 159 ? -10.917 1.875 9.060 1.00 93.94 159 LEU A C 1
ATOM 1251 O O . LEU A 1 159 ? -11.392 2.016 10.181 1.00 93.94 159 LEU A O 1
ATOM 1255 N N . LEU A 1 160 ? -11.697 1.931 7.977 1.00 91.94 160 LEU A N 1
ATOM 1256 C CA . LEU A 1 160 ? -13.139 2.199 8.039 1.00 91.94 160 LEU A CA 1
ATOM 1257 C C . LEU A 1 160 ? -13.940 1.005 8.576 1.00 91.94 160 LEU A C 1
ATOM 1259 O O . LEU A 1 160 ? -15.019 1.191 9.149 1.00 91.94 160 LEU A O 1
ATOM 1263 N N . SER A 1 161 ? -13.436 -0.216 8.383 1.00 90.06 161 SER A N 1
ATOM 1264 C CA . SER A 1 161 ? -14.105 -1.448 8.808 1.00 90.06 161 SER A CA 1
ATOM 1265 C C . SER A 1 161 ? -13.786 -1.841 10.248 1.00 90.06 161 SER A C 1
ATOM 1267 O O . SER A 1 161 ? -14.686 -2.360 10.917 1.00 90.06 161 SER A O 1
ATOM 1269 N N . THR A 1 162 ? -12.571 -1.579 10.741 1.00 90.50 162 THR A N 1
ATOM 1270 C CA . THR A 1 162 ? -12.130 -1.959 12.095 1.00 90.50 162 THR A CA 1
ATOM 1271 C C . THR A 1 162 ? -11.981 -0.794 13.066 1.00 90.50 162 THR A C 1
ATOM 1273 O O . THR A 1 162 ? -12.054 -1.033 14.270 1.00 90.50 162 THR A O 1
ATOM 1276 N N . GLY A 1 163 ? -11.838 0.440 12.570 1.00 87.56 163 GLY A N 1
ATOM 1277 C CA . GLY A 1 163 ? -11.214 1.523 13.339 1.00 87.56 163 GLY A CA 1
ATOM 1278 C C . GLY A 1 163 ? -9.704 1.343 13.387 1.00 87.56 163 GLY A C 1
ATOM 1279 O O . GLY A 1 163 ? -9.083 2.052 14.204 1.00 87.56 163 GLY A O 1
#

InterPro domains:
  IPR027417 P-loop containing nucleoside triphosphate hydrolase [G3DSA:3.40.50.300] (67-163)
  IPR027417 P-loop containing nucleoside triphosphate hydrolase [SSF52540] (67-163)
  IPR031314 Deoxynucleoside kinase domain [PF01712] (69-155)
  IPR050566 Deoxyribonucleoside Kinase [PTHR10513] (46-162)

Radius of gyration: 27.24 Å; chains: 1; bounding box: 49×59×69 Å

Sequence (163 aa):
MSLWVSRLGRAAAPWGQWGSSGPGSAALGSVLPGARIHTSSEQRLQYGWLAYMLGERASKKFTEYSKVFTVEGNLSSGKGKLAQKIAEKLGMKYFPEADIHYQDRISGDGKLLPDKFNGFCNLEKFYTDPRSPDGHSYRLQAWIFGNRVLQYADALEHLLSTG

Foldseek 3Di:
DDDDDDDDDDDDDDDDDDDDDDDDDDDPPPPDPPPPPPPDPPPPCPDDPVCVVVPLFLVVQDDPLLDDDDFDDDPPPCSLVVQVVVCVVSVHDRDGQQDLCLCCCVDDPNDGDPCVVSQVADVVVCVVPVPDPVCNVVSNVVSSVVRVVVSVVVSVVCSSNRD

Secondary structure (DSSP, 8-state):
--------PPPP---------------------------------SSSHHHHHTT--GGGT--TT---------TTS-HHHHHHHHHHHHTPPP-----TTHHHHHSTT-PPPPGGGTTT--HHHHHH-TT-TT-HHHHHHHHHHHHHHHHHHHHHHHHHHH-